Protein AF-A0A818BFN4-F1 (afdb_monomer_lite)

Sequence (167 aa):
MPVESKMLFNDLSTEIIFHIFDYFSNNDIIYTFFYLNQRLHNLLLNNKRYLNYFKLPTRNLSIWKNILPNISSQIEILNISTIDITFQFSLFPNLKSIIISSSHGFPDEEVISIIECDIFKYLHCLIIKENKIFSDTRSNDSIIKENNIFKKFFILKIPYKLFNIYH

Radius of gyration: 20.78 Å; chains: 1; bounding box: 44×34×70 Å

Foldseek 3Di:
DPPPPPDDPPPDDPVVVVVVCVVDALACLCLPQCPVDPVSVVVNQVDLVSLQEEEDDPDPVVSCVVRLQVRLQSHQEYEYADLPPVPDCVSRPNHAEYEYEYAADDDPVSVVVVVPDPVCLRHQWYWYFYPDDDDPPPDDDDDPPPPDPDRPTDTPRDDPDDDDDDD

Secondary structure (DSSP, 8-state):
-------SSSSS-HHHHHHHHTTS-HHHHHHHHTTT-HHHHHHHHH-HHHHSEEEPPSS-HHHHHHHHHHHGGG--EEEE-SS-TTS-GGG-TT--EEEEEESS---HHHHHHHHH-GGGGG-SEEEEEESS----TT--SS-----------EEEE-SS-------

Structure (mmCIF, N/CA/C/O backbone):
data_AF-A0A818BFN4-F1
#
_entry.id   AF-A0A818BFN4-F1
#
loop_
_atom_site.group_PDB
_atom_site.id
_atom_site.type_symbol
_atom_site.label_atom_id
_atom_site.label_alt_id
_atom_site.label_comp_id
_atom_site.label_asym_id
_atom_site.label_entity_id
_atom_site.label_seq_id
_atom_site.pdbx_PDB_ins_code
_atom_site.Cartn_x
_atom_site.Cartn_y
_atom_site.Cartn_z
_atom_site.occupancy
_atom_site.B_iso_or_equiv
_atom_site.auth_seq_id
_atom_site.auth_comp_id
_atom_site.auth_asym_id
_atom_site.auth_atom_id
_atom_site.pdbx_PDB_model_num
ATOM 1 N N . MET A 1 1 ? 26.304 19.382 -29.449 1.00 42.56 1 MET A N 1
ATOM 2 C CA . MET A 1 1 ? 25.758 18.009 -29.486 1.00 42.56 1 MET A CA 1
ATOM 3 C C . MET A 1 1 ? 24.999 17.785 -28.194 1.00 42.56 1 MET A C 1
ATOM 5 O O . MET A 1 1 ? 25.603 18.012 -27.151 1.00 42.56 1 MET A O 1
ATOM 9 N N . PRO A 1 2 ? 23.704 17.437 -28.216 1.00 39.62 2 PRO A N 1
ATOM 10 C CA . PRO A 1 2 ? 23.041 17.032 -26.990 1.00 39.62 2 PRO A CA 1
ATOM 11 C C . PRO A 1 2 ? 23.624 15.673 -26.599 1.00 39.62 2 PRO A C 1
ATOM 13 O O . PRO A 1 2 ? 23.620 14.740 -27.399 1.00 39.62 2 PRO A O 1
ATOM 16 N N . VAL A 1 3 ? 24.189 15.582 -25.398 1.00 45.25 3 VAL A N 1
ATOM 17 C CA . VAL A 1 3 ? 24.505 14.291 -24.789 1.00 45.25 3 VAL A CA 1
ATOM 18 C C . VAL A 1 3 ? 23.153 13.647 -24.518 1.00 45.25 3 VAL A C 1
ATOM 20 O O . VAL A 1 3 ? 22.455 14.041 -23.587 1.00 45.25 3 VAL A O 1
ATOM 23 N N . GLU A 1 4 ? 22.725 12.733 -25.387 1.00 45.31 4 GLU A N 1
ATOM 24 C CA . GLU A 1 4 ? 21.593 11.869 -25.084 1.00 45.31 4 GLU A CA 1
ATOM 25 C C . GLU A 1 4 ? 21.982 11.041 -23.855 1.00 45.31 4 GLU A C 1
ATOM 27 O O . GLU A 1 4 ? 22.660 10.026 -23.968 1.00 45.31 4 GLU A O 1
ATOM 32 N N . SER A 1 5 ? 21.555 11.461 -22.661 1.00 46.88 5 SER A N 1
ATOM 33 C CA . SER A 1 5 ? 21.598 10.637 -21.449 1.00 46.88 5 SER A CA 1
ATOM 34 C C . SER A 1 5 ? 20.513 9.555 -21.511 1.00 46.88 5 SER A C 1
ATOM 36 O O . SER A 1 5 ? 19.681 9.400 -20.616 1.00 46.88 5 SER A O 1
ATOM 38 N N . LYS A 1 6 ? 20.465 8.818 -22.622 1.00 55.78 6 LYS A N 1
ATOM 39 C CA . LYS A 1 6 ? 19.597 7.660 -22.779 1.00 55.78 6 LYS A CA 1
ATOM 40 C C . LYS A 1 6 ? 20.335 6.450 -22.224 1.00 55.78 6 LYS A C 1
ATOM 42 O O . LYS A 1 6 ? 21.421 6.134 -22.679 1.00 55.78 6 LYS A O 1
ATOM 47 N N . MET A 1 7 ? 19.658 5.779 -21.294 1.00 61.16 7 MET A N 1
ATOM 48 C CA . MET A 1 7 ? 20.028 4.539 -20.601 1.00 61.16 7 MET A CA 1
ATOM 49 C C . MET A 1 7 ? 20.825 4.732 -19.310 1.00 61.16 7 MET A C 1
ATOM 51 O O . MET A 1 7 ? 22.045 4.782 -19.287 1.00 61.16 7 MET A O 1
ATOM 55 N N . LEU A 1 8 ? 20.089 4.780 -18.196 1.00 70.81 8 LEU A N 1
ATOM 56 C CA . LEU A 1 8 ? 20.663 4.576 -16.862 1.00 70.81 8 LEU A CA 1
ATOM 57 C C . LEU A 1 8 ? 20.063 3.355 -16.154 1.00 70.81 8 LEU A C 1
ATOM 59 O O . LEU A 1 8 ? 20.754 2.719 -15.377 1.00 70.81 8 LEU A O 1
ATOM 63 N N . PHE A 1 9 ? 18.813 2.976 -16.460 1.00 78.38 9 PHE A N 1
ATOM 64 C CA . PHE A 1 9 ? 18.146 1.819 -15.837 1.00 78.38 9 PHE A CA 1
ATOM 65 C C . PHE A 1 9 ? 17.963 0.607 -16.755 1.00 78.38 9 PHE A C 1
ATOM 67 O O . PHE A 1 9 ? 17.800 -0.505 -16.259 1.00 78.38 9 PHE A O 1
ATOM 74 N N . ASN A 1 10 ? 17.977 0.791 -18.079 1.00 80.75 10 ASN A N 1
ATOM 75 C CA . ASN A 1 10 ? 17.743 -0.316 -19.014 1.00 80.75 10 ASN A CA 1
ATOM 76 C C . ASN A 1 10 ? 18.907 -1.308 -19.060 1.00 80.75 10 ASN A C 1
ATOM 78 O O . ASN A 1 10 ? 18.662 -2.483 -19.323 1.00 80.75 10 ASN A O 1
ATOM 82 N N . ASP A 1 11 ? 20.115 -0.850 -18.739 1.00 87.06 11 ASP A N 1
ATOM 83 C CA . ASP A 1 11 ? 21.337 -1.655 -18.821 1.00 87.06 11 ASP A CA 1
ATOM 84 C C . ASP A 1 11 ? 21.731 -2.261 -17.467 1.00 87.06 11 ASP A C 1
ATOM 86 O O . ASP A 1 11 ? 22.562 -3.163 -17.399 1.00 87.06 11 ASP A O 1
ATOM 90 N N . LEU A 1 12 ? 21.112 -1.803 -16.372 1.00 89.31 12 LEU A N 1
ATOM 91 C CA . LEU A 1 12 ? 21.343 -2.369 -15.045 1.00 89.31 12 LEU A CA 1
ATOM 92 C C . LEU A 1 12 ? 20.742 -3.770 -14.954 1.00 89.31 12 LEU A C 1
ATOM 94 O O . LEU A 1 12 ? 19.674 -4.037 -15.512 1.00 89.31 12 LEU A 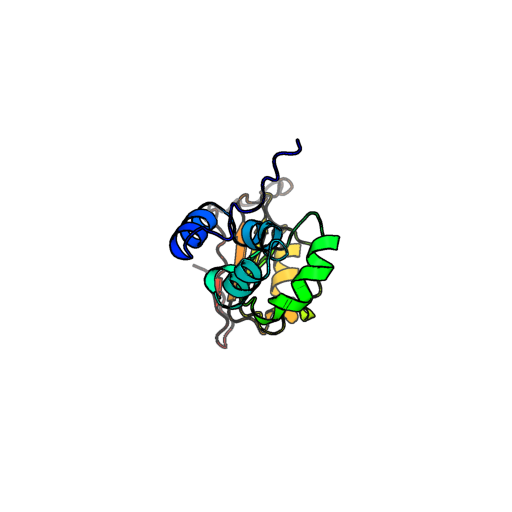O 1
ATOM 98 N N . SER A 1 13 ? 21.382 -4.667 -14.206 1.00 92.88 13 SER A N 1
ATOM 99 C CA . SER A 1 13 ? 20.776 -5.959 -13.884 1.00 92.88 13 SER A CA 1
ATOM 100 C C . SER A 1 13 ? 19.562 -5.773 -12.966 1.00 92.88 13 SER A C 1
ATOM 102 O O . SER A 1 13 ? 19.400 -4.744 -12.304 1.00 92.88 13 SER A O 1
ATOM 104 N N . THR A 1 14 ? 18.672 -6.764 -12.934 1.00 92.19 14 THR A N 1
ATOM 105 C CA . THR A 1 14 ? 17.482 -6.710 -12.073 1.00 92.19 14 THR A CA 1
ATOM 106 C C . THR A 1 14 ? 17.864 -6.684 -10.590 1.00 92.19 14 THR A C 1
ATOM 108 O O . THR A 1 14 ? 17.210 -5.992 -9.814 1.00 92.19 14 THR A O 1
ATOM 111 N N . GLU A 1 15 ? 18.954 -7.352 -10.199 1.00 93.25 15 GLU A N 1
ATOM 112 C CA . GLU A 1 15 ? 19.467 -7.318 -8.825 1.00 93.25 15 GLU A CA 1
ATOM 113 C C . GLU A 1 15 ? 19.891 -5.905 -8.420 1.00 93.25 15 GLU A C 1
ATOM 115 O O . GLU A 1 15 ? 19.514 -5.435 -7.350 1.00 93.25 15 GLU A O 1
ATOM 120 N N . ILE A 1 16 ? 20.617 -5.191 -9.290 1.00 93.19 16 ILE A N 1
ATOM 121 C CA . ILE A 1 16 ? 21.039 -3.812 -9.010 1.00 93.19 16 ILE A CA 1
ATOM 122 C C . ILE A 1 16 ? 19.817 -2.897 -8.876 1.00 93.19 16 ILE A C 1
ATOM 124 O O . ILE A 1 16 ? 19.771 -2.065 -7.974 1.00 93.19 16 ILE A O 1
ATOM 128 N N . ILE A 1 17 ? 18.799 -3.070 -9.724 1.00 92.56 17 ILE A N 1
ATOM 129 C CA . ILE A 1 17 ? 17.546 -2.305 -9.627 1.00 92.56 17 ILE A CA 1
ATOM 130 C C . ILE A 1 17 ? 16.860 -2.549 -8.277 1.00 92.56 17 ILE A C 1
ATOM 132 O O . ILE A 1 17 ? 16.434 -1.592 -7.632 1.00 92.56 17 ILE A O 1
ATOM 136 N N . PHE A 1 18 ? 16.777 -3.799 -7.818 1.00 92.94 18 PHE A N 1
ATOM 137 C CA . PHE A 1 18 ? 16.187 -4.101 -6.512 1.00 92.94 18 PHE A CA 1
ATOM 138 C C . PHE A 1 18 ? 17.017 -3.556 -5.348 1.00 92.94 18 PHE A C 1
ATOM 140 O O . PHE A 1 18 ? 16.434 -3.033 -4.401 1.00 92.94 18 PHE A O 1
ATOM 147 N N . HIS A 1 19 ? 18.347 -3.575 -5.449 1.00 92.94 19 HIS A N 1
ATOM 148 C CA . HIS A 1 19 ? 19.204 -2.899 -4.477 1.00 92.94 19 HIS A CA 1
ATOM 149 C C . HIS A 1 19 ? 18.955 -1.392 -4.437 1.00 92.94 19 HIS A C 1
ATOM 151 O O . HIS A 1 19 ? 18.896 -0.822 -3.355 1.00 92.94 19 HIS A O 1
ATOM 157 N N . ILE A 1 20 ? 18.757 -0.743 -5.588 1.00 91.25 20 ILE A N 1
ATOM 158 C CA . ILE A 1 20 ? 18.372 0.673 -5.639 1.00 91.25 20 ILE A CA 1
ATOM 159 C C . ILE A 1 20 ? 17.018 0.870 -4.951 1.00 91.25 20 ILE A C 1
ATOM 161 O O . ILE A 1 20 ? 16.880 1.770 -4.129 1.00 91.25 20 ILE A O 1
ATOM 165 N N . PHE A 1 21 ? 16.032 0.019 -5.245 1.00 92.81 21 PHE A N 1
ATOM 166 C CA . PHE A 1 21 ? 14.702 0.090 -4.638 1.00 92.81 21 PHE A CA 1
ATOM 167 C C . PHE A 1 21 ? 14.734 -0.042 -3.115 1.00 92.81 21 PHE A C 1
ATOM 169 O O . PHE A 1 21 ? 13.957 0.632 -2.450 1.00 92.81 21 PHE A O 1
ATOM 176 N N . ASP A 1 22 ? 15.648 -0.829 -2.548 1.00 90.12 22 ASP A N 1
ATOM 177 C CA . ASP A 1 22 ? 15.770 -0.980 -1.094 1.00 90.12 22 ASP A CA 1
ATOM 178 C C . ASP A 1 22 ? 16.099 0.342 -0.359 1.00 90.12 22 ASP A C 1
ATOM 180 O O . ASP A 1 22 ? 15.864 0.440 0.846 1.00 90.12 22 ASP A O 1
ATOM 184 N N . TYR A 1 23 ? 16.576 1.380 -1.062 1.00 93.25 23 TYR A N 1
ATOM 185 C CA . TYR A 1 23 ? 16.801 2.722 -0.500 1.00 93.25 23 TYR A CA 1
ATOM 186 C C . TYR A 1 23 ? 15.559 3.628 -0.504 1.00 93.25 23 TYR A C 1
ATOM 188 O O . TYR A 1 23 ? 15.594 4.715 0.074 1.00 93.25 23 TYR A O 1
ATOM 196 N N . PHE A 1 24 ? 14.467 3.214 -1.149 1.00 90.88 24 PHE A N 1
ATOM 197 C CA . PHE A 1 24 ? 13.257 4.016 -1.322 1.00 90.88 24 PHE A CA 1
ATOM 198 C C . PHE A 1 24 ? 12.065 3.405 -0.584 1.00 90.88 24 PHE A C 1
ATOM 200 O O . PHE A 1 24 ? 11.985 2.197 -0.360 1.00 90.88 24 PHE A O 1
ATOM 207 N N . SER A 1 25 ? 11.083 4.239 -0.229 1.00 88.88 25 SER A N 1
ATOM 208 C CA . SER A 1 25 ? 9.798 3.711 0.228 1.00 88.88 25 SER A CA 1
ATOM 209 C C . SER A 1 25 ? 9.022 3.104 -0.947 1.00 88.88 25 SER A C 1
ATOM 211 O O . SER A 1 25 ? 9.165 3.552 -2.084 1.00 88.88 25 SER A O 1
ATOM 213 N N . ASN A 1 26 ? 8.141 2.131 -0.686 1.00 89.31 26 ASN A N 1
ATOM 214 C CA . ASN A 1 26 ? 7.284 1.528 -1.721 1.00 89.31 26 ASN A CA 1
ATOM 215 C C . ASN A 1 26 ? 6.561 2.575 -2.578 1.00 89.31 26 ASN A C 1
ATOM 217 O O . ASN A 1 26 ? 6.503 2.462 -3.799 1.00 89.31 26 ASN A O 1
ATOM 221 N N . ASN A 1 27 ? 6.055 3.630 -1.946 1.00 89.00 27 ASN A N 1
ATOM 222 C CA . ASN A 1 27 ? 5.387 4.717 -2.642 1.00 89.00 27 ASN A CA 1
ATOM 223 C C . ASN A 1 27 ? 6.315 5.494 -3.570 1.00 89.00 27 ASN A C 1
ATOM 225 O O . ASN A 1 27 ? 5.898 5.814 -4.678 1.00 89.00 27 ASN A O 1
ATOM 229 N N . ASP A 1 28 ? 7.541 5.787 -3.136 1.00 89.75 28 ASP A N 1
ATOM 230 C CA . ASP A 1 28 ? 8.522 6.493 -3.965 1.00 89.75 28 ASP A CA 1
ATOM 231 C C . ASP A 1 28 ? 8.941 5.630 -5.151 1.00 89.75 28 ASP A C 1
ATOM 233 O O . ASP A 1 28 ? 9.069 6.137 -6.266 1.00 89.75 28 ASP A O 1
ATOM 237 N N . ILE A 1 29 ? 9.082 4.319 -4.931 1.00 91.69 29 ILE A N 1
ATOM 238 C CA . ILE A 1 29 ? 9.378 3.355 -5.989 1.00 91.69 29 ILE A CA 1
ATOM 239 C C . ILE A 1 29 ? 8.264 3.381 -7.041 1.00 91.69 29 ILE A C 1
ATOM 241 O O . ILE A 1 29 ? 8.525 3.586 -8.226 1.00 91.69 29 ILE A O 1
ATOM 245 N N . ILE A 1 30 ? 7.010 3.209 -6.615 1.00 90.62 30 ILE A N 1
ATOM 246 C CA . ILE A 1 30 ? 5.856 3.218 -7.518 1.00 90.62 30 ILE A CA 1
ATOM 247 C C . ILE A 1 30 ? 5.775 4.566 -8.241 1.00 90.62 30 ILE A C 1
ATOM 249 O O . ILE A 1 30 ? 5.734 4.618 -9.464 1.00 90.62 30 ILE A O 1
ATOM 253 N N . TYR A 1 31 ? 5.800 5.668 -7.499 1.00 89.44 31 TYR A N 1
ATOM 254 C CA . TYR A 1 31 ? 5.665 7.006 -8.062 1.00 89.44 31 TYR A CA 1
ATOM 255 C C . TYR A 1 31 ? 6.740 7.315 -9.114 1.00 89.44 31 TYR A C 1
ATOM 257 O O . TYR A 1 31 ? 6.431 7.872 -10.165 1.00 89.44 31 TYR A O 1
ATOM 265 N N . THR A 1 32 ? 7.990 6.933 -8.845 1.00 89.50 32 THR A N 1
ATOM 266 C CA . THR A 1 32 ? 9.138 7.280 -9.692 1.00 89.50 32 THR A CA 1
ATOM 267 C C . THR A 1 32 ? 9.274 6.350 -10.894 1.00 89.50 32 THR A C 1
ATOM 269 O O . THR A 1 32 ? 9.574 6.804 -11.997 1.00 89.50 32 THR A O 1
ATOM 272 N N . PHE A 1 33 ? 9.065 5.045 -10.705 1.00 90.44 33 PHE A N 1
ATOM 273 C CA . PHE A 1 33 ? 9.471 4.042 -11.691 1.00 90.44 33 PHE A CA 1
ATOM 274 C C . PHE A 1 33 ? 8.311 3.429 -12.485 1.00 90.44 33 PHE A C 1
ATOM 276 O O . PHE A 1 33 ? 8.561 2.836 -13.534 1.00 90.44 33 PHE A O 1
ATOM 283 N N . PHE A 1 34 ? 7.053 3.600 -12.056 1.00 90.25 34 PHE A N 1
ATOM 284 C CA . PHE A 1 34 ? 5.901 2.923 -12.673 1.00 90.25 34 PHE A CA 1
ATOM 285 C C . PHE A 1 34 ? 5.672 3.277 -14.148 1.00 90.25 34 PHE A C 1
ATOM 287 O O . PHE A 1 34 ? 5.266 2.417 -14.929 1.00 90.25 34 PHE A O 1
ATOM 294 N N . TYR A 1 35 ? 5.970 4.518 -14.542 1.00 88.94 35 TYR A N 1
ATOM 295 C CA . TYR A 1 35 ? 5.866 4.988 -15.929 1.00 88.94 35 TYR A CA 1
ATOM 296 C C . TYR A 1 35 ? 7.224 5.284 -16.579 1.00 88.94 35 TYR A C 1
ATOM 298 O O . TYR A 1 35 ? 7.262 5.825 -17.681 1.00 88.94 35 TYR A O 1
ATOM 306 N N . LEU A 1 36 ? 8.342 4.938 -15.928 1.00 89.25 36 LEU A N 1
ATOM 307 C CA . LEU A 1 36 ? 9.668 5.301 -16.435 1.00 89.25 36 LEU A CA 1
ATOM 308 C C . LEU A 1 36 ? 10.044 4.503 -17.691 1.00 89.25 36 LEU A C 1
ATOM 310 O O . LEU A 1 36 ? 10.538 5.069 -18.662 1.00 89.25 36 LEU A O 1
ATOM 314 N N . ASN A 1 37 ? 9.820 3.187 -17.677 1.00 88.88 37 ASN A N 1
ATOM 315 C CA . ASN A 1 37 ? 9.911 2.327 -18.855 1.00 88.88 37 ASN A CA 1
ATOM 316 C C . ASN A 1 37 ? 9.163 1.003 -18.624 1.00 88.88 37 ASN A C 1
ATOM 318 O O . ASN A 1 37 ? 8.851 0.633 -17.490 1.00 88.88 37 ASN A O 1
ATOM 322 N N . GLN A 1 38 ? 8.919 0.264 -19.708 1.00 89.75 38 GLN A N 1
ATOM 323 C CA . GLN A 1 38 ? 8.172 -0.995 -19.672 1.00 89.75 38 GLN A CA 1
ATOM 324 C C . GLN A 1 38 ? 8.847 -2.076 -18.812 1.00 89.75 38 GLN A C 1
ATOM 326 O O . GLN A 1 38 ? 8.162 -2.843 -18.139 1.00 89.75 38 GLN A O 1
ATOM 331 N N . ARG A 1 39 ? 10.186 -2.141 -18.798 1.00 92.88 39 ARG A N 1
ATOM 332 C CA . ARG A 1 39 ? 10.922 -3.132 -17.999 1.00 92.88 39 ARG A CA 1
ATOM 333 C C . ARG A 1 39 ? 10.673 -2.921 -16.505 1.00 92.88 39 ARG A C 1
ATOM 335 O O . ARG A 1 39 ? 10.330 -3.873 -15.812 1.00 92.88 39 ARG A O 1
ATOM 342 N N . LEU A 1 40 ? 10.813 -1.691 -16.018 1.00 92.19 40 LEU A N 1
ATOM 343 C CA . LEU A 1 40 ? 10.578 -1.344 -14.616 1.00 92.19 40 LEU A CA 1
ATOM 344 C C . LEU A 1 40 ? 9.109 -1.511 -14.235 1.00 92.19 40 LEU A C 1
ATOM 346 O O . LEU A 1 40 ? 8.822 -2.081 -13.187 1.00 92.19 40 LEU A O 1
ATOM 350 N N . HIS A 1 41 ? 8.192 -1.102 -15.111 1.00 90.75 41 HIS A N 1
ATOM 351 C CA . HIS A 1 41 ? 6.761 -1.336 -14.933 1.00 90.75 41 HIS A CA 1
ATOM 352 C C . HIS A 1 41 ? 6.462 -2.824 -14.686 1.00 90.75 41 HIS A C 1
ATOM 354 O O . HIS A 1 41 ? 5.837 -3.183 -13.689 1.00 90.75 41 HIS A O 1
ATOM 360 N N . ASN A 1 42 ? 6.988 -3.702 -15.545 1.00 92.00 42 ASN A N 1
ATOM 361 C CA . ASN A 1 42 ? 6.805 -5.146 -15.416 1.00 92.00 42 ASN A CA 1
ATOM 362 C C . ASN A 1 42 ? 7.458 -5.703 -14.142 1.00 92.00 42 ASN A C 1
ATOM 364 O O . ASN A 1 42 ? 6.875 -6.560 -13.480 1.00 92.00 42 ASN A O 1
ATOM 368 N N . LEU A 1 43 ? 8.649 -5.218 -13.773 1.00 93.00 43 LEU A N 1
ATOM 369 C CA . LEU A 1 43 ? 9.315 -5.626 -12.532 1.00 93.00 43 LEU A CA 1
ATOM 370 C C . LEU A 1 43 ? 8.484 -5.272 -11.293 1.00 93.00 43 LEU A C 1
ATOM 372 O O . LEU A 1 43 ? 8.404 -6.083 -10.372 1.00 93.00 43 LEU A O 1
ATOM 376 N N . LEU A 1 44 ? 7.848 -4.098 -11.280 1.00 92.12 44 LEU A N 1
ATOM 377 C CA . LEU A 1 44 ? 6.985 -3.672 -10.179 1.00 92.12 44 LEU A CA 1
ATOM 378 C C . LEU A 1 44 ? 5.714 -4.513 -10.094 1.00 92.12 44 LEU A C 1
ATOM 380 O O . LEU A 1 44 ? 5.408 -5.026 -9.021 1.00 92.12 44 LEU A O 1
ATOM 384 N N . LEU A 1 45 ? 5.005 -4.698 -11.213 1.00 90.81 45 LEU A N 1
ATOM 385 C CA . LEU A 1 45 ? 3.761 -5.476 -11.236 1.00 90.81 45 LEU A CA 1
ATOM 386 C C . LEU A 1 45 ? 3.966 -6.949 -10.862 1.00 90.81 45 LEU A C 1
ATOM 388 O O . LEU A 1 45 ? 3.077 -7.557 -10.275 1.00 90.81 45 LEU A O 1
ATOM 392 N N . ASN A 1 46 ? 5.130 -7.521 -11.170 1.00 90.31 46 ASN A N 1
ATOM 393 C CA . ASN A 1 46 ? 5.425 -8.918 -10.857 1.00 90.31 46 ASN A CA 1
ATOM 394 C C . ASN A 1 46 ? 5.947 -9.128 -9.429 1.00 90.31 46 ASN A C 1
ATOM 396 O O . ASN A 1 46 ? 6.044 -10.270 -8.976 1.00 90.31 46 ASN A O 1
ATOM 400 N N . ASN A 1 47 ? 6.294 -8.060 -8.705 1.00 88.62 47 ASN A N 1
ATOM 401 C CA . ASN A 1 47 ? 6.915 -8.169 -7.393 1.00 88.62 47 ASN A CA 1
ATOM 402 C C . ASN A 1 47 ? 6.022 -7.580 -6.296 1.00 88.62 47 ASN A C 1
ATOM 404 O O . ASN A 1 47 ? 6.069 -6.391 -5.966 1.00 88.62 47 ASN A O 1
ATOM 408 N N . LYS A 1 48 ? 5.249 -8.471 -5.662 1.00 85.75 48 LYS A N 1
ATOM 409 C CA . LYS A 1 48 ? 4.321 -8.134 -4.573 1.00 85.75 48 LYS A CA 1
ATOM 410 C C . LYS A 1 48 ? 4.974 -7.368 -3.423 1.00 85.75 48 LYS A C 1
ATOM 412 O O . LYS A 1 48 ? 4.274 -6.631 -2.737 1.00 85.75 48 LYS A O 1
ATOM 417 N N . ARG A 1 49 ? 6.289 -7.502 -3.2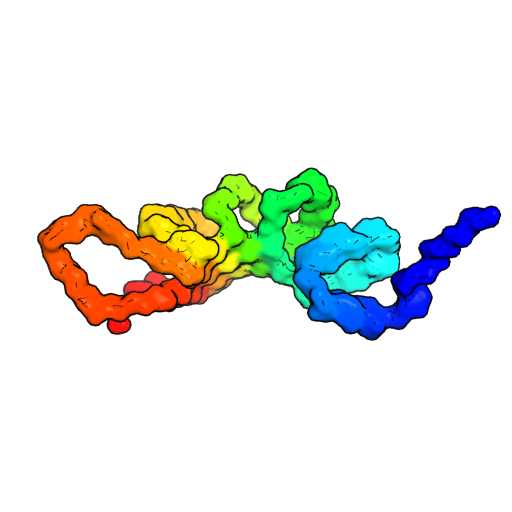04 1.00 85.62 49 ARG A N 1
ATOM 418 C CA . ARG A 1 49 ? 7.008 -6.798 -2.129 1.00 85.62 49 ARG A CA 1
ATOM 419 C C . ARG A 1 49 ? 6.766 -5.285 -2.166 1.00 85.62 49 ARG A C 1
ATOM 421 O O . ARG A 1 49 ? 6.619 -4.672 -1.110 1.00 85.62 49 ARG A O 1
ATOM 428 N N . TYR A 1 50 ? 6.687 -4.705 -3.363 1.00 87.56 50 TYR A N 1
ATOM 429 C CA . TYR A 1 50 ? 6.560 -3.258 -3.542 1.00 87.56 50 TYR A CA 1
ATOM 430 C C . TYR A 1 50 ? 5.108 -2.776 -3.589 1.00 87.56 50 TYR A C 1
ATOM 432 O O . TYR A 1 50 ? 4.837 -1.644 -3.205 1.00 87.56 50 TYR A O 1
ATOM 440 N N . LEU A 1 51 ? 4.174 -3.629 -4.024 1.00 89.31 51 LEU A N 1
ATOM 441 C CA . LEU A 1 51 ? 2.770 -3.252 -4.225 1.00 89.31 51 LEU A CA 1
ATOM 442 C C . LEU A 1 51 ? 1.841 -3.679 -3.083 1.00 89.31 51 LEU A C 1
ATOM 444 O O . LEU A 1 51 ? 0.770 -3.105 -2.937 1.00 89.31 51 LEU A O 1
ATOM 448 N N . ASN A 1 52 ? 2.243 -4.639 -2.245 1.00 89.75 52 ASN A N 1
ATOM 449 C CA . ASN A 1 52 ? 1.398 -5.140 -1.158 1.00 89.75 52 ASN A CA 1
ATOM 450 C C . ASN A 1 52 ? 1.110 -4.074 -0.087 1.00 89.75 52 ASN A C 1
ATOM 452 O O . ASN A 1 52 ? 0.001 -3.985 0.438 1.00 89.75 52 ASN A O 1
ATOM 456 N N . TYR A 1 53 ? 2.123 -3.269 0.240 1.00 90.62 53 TYR A N 1
ATOM 457 C CA . TYR A 1 53 ? 2.025 -2.196 1.221 1.00 90.62 53 TYR A CA 1
ATOM 458 C C . TYR A 1 53 ? 1.995 -0.845 0.519 1.00 90.62 53 TYR A C 1
ATOM 460 O O . TYR A 1 53 ? 2.955 -0.481 -0.166 1.00 90.62 53 TYR A O 1
ATOM 468 N N . PHE A 1 54 ? 0.923 -0.093 0.755 1.00 90.56 54 PHE A N 1
ATOM 469 C CA . PHE A 1 54 ? 0.698 1.215 0.164 1.00 90.56 54 PHE A CA 1
ATOM 470 C C . PHE A 1 54 ? 0.424 2.261 1.236 1.00 90.56 54 PHE A C 1
ATOM 472 O O . PHE A 1 54 ? -0.463 2.092 2.069 1.00 90.56 54 PHE A O 1
ATOM 479 N N . LYS A 1 55 ? 1.159 3.372 1.214 1.00 89.62 55 LYS A N 1
ATOM 480 C CA . LYS A 1 55 ? 0.850 4.537 2.045 1.00 89.62 55 LYS A CA 1
ATOM 481 C C . LYS A 1 55 ? -0.063 5.478 1.269 1.00 89.62 55 LYS A C 1
ATOM 483 O O . LYS A 1 55 ? 0.247 5.825 0.136 1.00 89.62 55 LYS A O 1
ATOM 488 N N . LEU A 1 56 ? -1.163 5.932 1.856 1.00 85.44 56 LEU A N 1
ATOM 489 C CA . LEU A 1 56 ? -2.021 6.900 1.193 1.00 85.44 56 LEU A CA 1
ATOM 490 C C . LEU A 1 56 ? -1.230 8.207 0.979 1.00 85.44 56 LEU A C 1
ATOM 492 O O . LEU A 1 56 ? -0.697 8.774 1.939 1.00 85.44 56 LEU A O 1
ATOM 496 N N . PRO A 1 57 ? -1.085 8.672 -0.269 1.00 80.44 57 PRO A N 1
ATOM 497 C CA . PRO A 1 57 ? -0.313 9.863 -0.567 1.00 80.44 57 PRO A CA 1
ATOM 498 C C . PRO A 1 57 ? -1.094 11.106 -0.142 1.00 80.44 57 PRO A C 1
ATOM 500 O O . PRO A 1 57 ? -2.256 11.273 -0.489 1.00 80.44 57 PRO A O 1
ATOM 503 N N . THR A 1 58 ? -0.436 12.020 0.568 1.00 75.31 58 THR A N 1
ATOM 504 C CA . THR A 1 58 ? -1.031 13.303 0.988 1.00 75.31 58 THR A CA 1
ATOM 505 C C . THR A 1 58 ? -0.837 14.419 -0.042 1.00 75.31 58 THR A C 1
ATOM 507 O O . THR A 1 58 ? -1.336 15.528 0.125 1.00 75.31 58 THR A O 1
ATOM 510 N N . ARG A 1 59 ? -0.077 14.148 -1.110 1.00 76.25 59 ARG A N 1
ATOM 511 C CA . ARG A 1 59 ? 0.265 15.083 -2.192 1.00 76.25 59 ARG A CA 1
ATOM 512 C C . ARG A 1 59 ? 0.195 14.370 -3.541 1.00 76.25 59 ARG A C 1
ATOM 514 O O . ARG A 1 59 ? 0.217 13.144 -3.601 1.00 76.25 59 ARG A O 1
ATOM 521 N N . ASN A 1 60 ? 0.147 15.144 -4.626 1.00 74.44 60 ASN A N 1
ATOM 522 C CA . ASN A 1 60 ? 0.181 14.640 -6.006 1.00 74.44 60 ASN A CA 1
ATOM 523 C C . ASN A 1 60 ? -0.935 13.629 -6.334 1.00 74.44 60 ASN A C 1
ATOM 525 O O . ASN A 1 60 ? -0.730 12.691 -7.103 1.00 74.44 60 ASN A O 1
ATOM 529 N N . LEU A 1 61 ? -2.133 13.823 -5.767 1.00 77.75 61 LEU A N 1
ATOM 530 C CA . LEU A 1 61 ? -3.283 12.921 -5.931 1.00 77.75 61 LEU A CA 1
ATOM 531 C C . LEU A 1 61 ? -3.653 12.664 -7.402 1.00 77.75 61 LEU A C 1
ATOM 533 O O . LEU A 1 61 ? -4.127 11.583 -7.734 1.00 77.75 61 LEU A O 1
ATOM 537 N N . SER A 1 62 ? -3.411 13.628 -8.296 1.00 79.94 62 SER A N 1
ATOM 538 C CA . SER A 1 62 ? -3.653 13.485 -9.738 1.00 79.94 62 SER A CA 1
ATOM 539 C C . SER A 1 62 ? -2.838 12.359 -10.376 1.00 79.94 62 SER A C 1
ATOM 541 O O . SER A 1 62 ? -3.365 11.633 -11.211 1.00 79.94 62 SER A O 1
ATOM 543 N N . ILE A 1 63 ? -1.585 12.168 -9.960 1.00 81.25 63 ILE A N 1
ATOM 544 C CA . ILE A 1 63 ? -0.728 11.092 -10.477 1.00 81.25 63 ILE A CA 1
ATOM 545 C C . ILE A 1 63 ? -1.254 9.739 -9.999 1.00 81.25 63 ILE A C 1
ATOM 547 O O . ILE A 1 63 ? -1.357 8.786 -10.772 1.00 81.25 63 ILE A O 1
ATOM 551 N N . TRP A 1 64 ? -1.684 9.675 -8.741 1.00 85.69 64 TRP A N 1
ATOM 552 C CA . TRP A 1 64 ? -2.244 8.463 -8.157 1.00 85.69 64 TRP A CA 1
ATOM 553 C C . TRP A 1 64 ? -3.574 8.049 -8.782 1.00 85.69 64 TRP A C 1
ATOM 555 O O . TRP A 1 64 ? -3.809 6.852 -8.904 1.00 85.69 64 TRP A O 1
ATOM 565 N N . LYS A 1 65 ? -4.385 8.989 -9.288 1.00 83.31 65 LYS A N 1
ATOM 566 C CA . LYS A 1 65 ? -5.580 8.657 -10.089 1.00 83.31 65 LYS A CA 1
ATOM 567 C C . LYS A 1 65 ? -5.253 7.809 -11.322 1.00 83.31 65 LYS A C 1
ATOM 569 O O . LYS A 1 65 ? -6.073 6.988 -11.713 1.00 83.31 65 LYS A O 1
ATOM 574 N N . ASN A 1 66 ? -4.058 7.969 -11.893 1.00 86.12 66 ASN A N 1
ATOM 575 C CA . ASN A 1 66 ? -3.622 7.201 -13.059 1.00 86.12 66 ASN A CA 1
ATOM 576 C C . ASN A 1 66 ? -2.930 5.887 -12.676 1.00 86.12 66 ASN A C 1
ATOM 578 O O . ASN A 1 66 ? -2.966 4.934 -13.443 1.00 86.12 66 ASN A O 1
ATOM 582 N N . ILE A 1 67 ? -2.256 5.826 -11.524 1.00 88.88 67 ILE A N 1
ATOM 583 C CA . ILE A 1 67 ? -1.516 4.627 -11.092 1.00 88.88 67 ILE A CA 1
ATOM 584 C C . ILE A 1 67 ? -2.437 3.624 -10.391 1.00 88.88 67 ILE A C 1
ATOM 586 O O . ILE A 1 67 ? -2.378 2.433 -10.689 1.00 88.88 67 ILE A O 1
ATOM 590 N N . LEU A 1 68 ? -3.293 4.095 -9.477 1.00 88.88 68 LEU A N 1
ATOM 591 C CA . LEU A 1 68 ? -4.108 3.246 -8.606 1.00 88.88 68 LEU A CA 1
ATOM 592 C C . LEU A 1 68 ? -4.946 2.207 -9.362 1.00 88.88 68 LEU A C 1
ATOM 594 O O . LEU A 1 68 ? -4.887 1.052 -8.948 1.00 88.88 68 LEU A O 1
ATOM 598 N N . PRO A 1 69 ? -5.635 2.526 -10.477 1.00 89.88 69 PRO A N 1
ATOM 599 C CA . PRO A 1 69 ? -6.419 1.527 -11.208 1.00 89.88 69 PRO A CA 1
ATOM 600 C C . PRO A 1 69 ? -5.616 0.295 -11.654 1.00 89.88 69 PRO A C 1
ATOM 602 O O . PRO A 1 69 ? -6.185 -0.779 -11.811 1.00 89.88 69 PRO A O 1
ATOM 605 N N . ASN A 1 70 ? -4.297 0.431 -11.828 1.00 89.94 70 ASN A N 1
ATOM 606 C CA . ASN A 1 70 ? -3.426 -0.651 -12.288 1.00 89.94 70 ASN A CA 1
ATOM 607 C C . ASN A 1 70 ? -2.862 -1.513 -11.148 1.00 89.94 70 ASN A C 1
ATOM 609 O O . ASN A 1 70 ? -2.431 -2.640 -11.384 1.00 89.94 70 ASN A O 1
ATOM 613 N N . ILE A 1 71 ? -2.817 -0.983 -9.922 1.00 91.69 71 ILE A N 1
ATOM 614 C CA . ILE A 1 71 ? -2.150 -1.644 -8.787 1.00 91.69 71 ILE A CA 1
ATOM 615 C C . ILE A 1 71 ? -3.080 -1.922 -7.611 1.00 91.69 71 ILE A C 1
ATOM 617 O O . ILE A 1 71 ? -2.690 -2.637 -6.694 1.00 91.69 71 ILE A O 1
ATOM 621 N N . SER A 1 72 ? -4.294 -1.372 -7.598 1.00 90.25 72 SER A N 1
ATOM 622 C CA . SER A 1 72 ? -5.122 -1.360 -6.393 1.00 90.25 72 SER A CA 1
ATOM 623 C C . SER A 1 72 ? -5.581 -2.739 -5.933 1.00 90.25 72 SER A C 1
ATOM 625 O O . SER A 1 72 ? -5.714 -2.971 -4.735 1.00 90.25 72 SER A O 1
ATOM 627 N N . SER A 1 73 ? -5.742 -3.682 -6.860 1.00 91.06 73 SER A N 1
ATOM 628 C CA . SER A 1 73 ? -6.016 -5.087 -6.548 1.00 91.06 73 SER A CA 1
ATOM 629 C C . SER A 1 73 ? -4.820 -5.816 -5.928 1.00 91.06 73 SER A C 1
ATOM 631 O O . SER A 1 73 ? -4.988 -6.884 -5.353 1.00 91.06 73 SER A O 1
ATOM 633 N N . GLN A 1 74 ? -3.609 -5.272 -6.022 1.00 92.19 74 GLN A N 1
ATOM 634 C CA . GLN A 1 74 ? -2.409 -5.880 -5.441 1.00 92.19 74 GLN A CA 1
ATOM 635 C C . GLN A 1 74 ? -2.109 -5.370 -4.030 1.00 92.19 74 GLN A C 1
ATOM 637 O O . GLN A 1 74 ? -1.278 -5.953 -3.334 1.00 92.19 74 GLN A O 1
ATOM 642 N N . ILE A 1 75 ? -2.778 -4.295 -3.614 1.00 91.56 75 ILE A N 1
ATOM 643 C CA . ILE A 1 75 ? -2.606 -3.678 -2.304 1.00 91.56 75 ILE A CA 1
ATOM 644 C C . ILE A 1 75 ? -3.452 -4.451 -1.293 1.00 91.56 75 ILE A C 1
ATOM 646 O O . ILE A 1 75 ? -4.681 -4.418 -1.351 1.00 91.56 75 ILE A O 1
ATOM 650 N N . GLU A 1 76 ? -2.797 -5.119 -0.342 1.00 91.62 76 GLU A N 1
ATOM 651 C CA . GLU A 1 76 ? -3.483 -5.785 0.773 1.00 91.62 76 GLU A CA 1
ATOM 652 C C . GLU A 1 76 ? -3.334 -5.010 2.089 1.00 91.62 76 GLU A C 1
ATOM 654 O O . GLU A 1 76 ? -4.113 -5.231 3.018 1.00 91.62 76 GLU A O 1
ATOM 659 N N . ILE A 1 77 ? -2.351 -4.105 2.184 1.00 90.62 77 ILE A N 1
ATOM 660 C CA . ILE A 1 77 ? -2.078 -3.299 3.376 1.00 90.62 77 ILE A CA 1
ATOM 661 C C . ILE A 1 77 ? -2.073 -1.816 3.012 1.00 90.62 77 ILE A C 1
ATOM 663 O O . ILE A 1 77 ? -1.207 -1.353 2.268 1.00 90.62 77 ILE A O 1
ATOM 667 N N . LEU A 1 78 ? -2.995 -1.057 3.603 1.00 90.00 78 LEU A N 1
ATOM 668 C CA . LEU A 1 78 ? -3.081 0.392 3.438 1.00 90.00 78 LEU A CA 1
ATOM 669 C C . LEU A 1 78 ? -2.601 1.104 4.704 1.00 90.00 78 LEU A C 1
ATOM 671 O O . LEU A 1 78 ? -3.096 0.834 5.793 1.00 90.00 78 LEU A O 1
ATOM 675 N N . ASN A 1 79 ? -1.662 2.037 4.574 1.00 89.00 79 ASN A N 1
ATOM 676 C CA . ASN A 1 79 ? -1.262 2.939 5.650 1.00 89.00 79 ASN A CA 1
ATOM 677 C C . ASN A 1 79 ? -1.830 4.338 5.406 1.00 89.00 79 ASN A C 1
ATOM 679 O O . ASN A 1 79 ? -1.470 4.994 4.432 1.00 89.00 79 ASN A O 1
ATOM 683 N N . ILE A 1 80 ? -2.674 4.807 6.313 1.00 86.38 80 ILE A N 1
ATOM 684 C CA . ILE A 1 80 ? -3.302 6.119 6.279 1.00 86.38 80 ILE A CA 1
ATOM 685 C C . ILE A 1 80 ? -2.670 6.966 7.383 1.00 86.38 80 ILE A C 1
ATOM 687 O O . ILE A 1 80 ? -2.690 6.598 8.556 1.00 86.38 80 ILE A O 1
ATOM 691 N N . SER A 1 81 ? -2.079 8.101 7.013 1.00 78.56 81 SER A N 1
ATOM 692 C CA . SER A 1 81 ? -1.473 9.043 7.968 1.00 78.56 81 SER A CA 1
ATOM 693 C C . SER A 1 81 ? -2.344 10.269 8.260 1.00 78.56 81 SER A C 1
ATOM 695 O O . SER A 1 81 ? -1.884 11.222 8.881 1.00 78.56 81 SER A O 1
ATOM 697 N N . THR A 1 82 ? -3.567 10.286 7.739 1.00 69.44 82 THR A N 1
ATOM 698 C CA . THR A 1 82 ? -4.542 11.369 7.883 1.00 69.44 82 THR A CA 1
ATOM 699 C C . THR A 1 82 ? -5.890 10.765 8.243 1.00 69.44 82 THR A C 1
ATOM 701 O O . THR A 1 82 ? -6.236 9.707 7.731 1.00 69.44 82 THR A O 1
ATOM 704 N N . ILE A 1 83 ? -6.672 11.445 9.077 1.00 60.72 83 ILE A N 1
ATOM 705 C CA . ILE A 1 83 ? -8.011 10.986 9.502 1.00 60.72 83 ILE A CA 1
ATOM 706 C C . ILE A 1 83 ? -9.034 11.095 8.366 1.00 60.72 83 ILE A C 1
ATOM 708 O O . ILE A 1 83 ? -10.190 10.732 8.534 1.00 60.72 83 ILE A O 1
ATOM 712 N N . ASP A 1 84 ? -8.623 11.574 7.190 1.00 62.09 84 ASP A N 1
ATOM 713 C CA . ASP A 1 84 ? -9.497 11.652 6.030 1.00 62.09 84 ASP A CA 1
ATOM 714 C C . ASP A 1 84 ? -9.873 10.251 5.510 1.00 62.09 84 ASP A C 1
ATOM 716 O O . ASP A 1 84 ? -9.279 9.695 4.584 1.00 62.09 84 ASP A O 1
ATOM 720 N N . ILE A 1 85 ? -10.883 9.680 6.161 1.00 58.59 85 ILE A N 1
ATOM 721 C CA . ILE A 1 85 ? -11.568 8.435 5.830 1.00 58.59 85 ILE A CA 1
ATOM 722 C C . ILE A 1 85 ? -12.582 8.629 4.698 1.00 58.59 85 ILE A C 1
ATOM 724 O O . ILE A 1 85 ? -13.253 7.671 4.324 1.00 58.59 85 ILE A O 1
ATOM 728 N N . THR A 1 86 ? -12.687 9.830 4.105 1.00 58.34 86 THR A N 1
ATOM 729 C CA . THR A 1 86 ? -13.496 10.023 2.887 1.00 58.34 86 THR A CA 1
ATOM 730 C C . THR A 1 86 ? -12.898 9.300 1.680 1.00 58.34 86 THR A C 1
ATOM 732 O O . THR A 1 86 ? -13.538 9.190 0.630 1.00 58.34 86 THR A O 1
ATOM 735 N N . PHE A 1 87 ? -11.681 8.760 1.818 1.00 64.88 87 PHE A N 1
ATOM 736 C CA . PHE A 1 87 ? -11.071 7.935 0.796 1.00 64.88 87 PHE A CA 1
ATOM 737 C C . PHE A 1 87 ? -11.901 6.670 0.536 1.00 64.88 87 PHE A C 1
ATOM 739 O O . PHE A 1 87 ? -12.154 5.859 1.426 1.00 64.88 87 PHE A O 1
ATOM 746 N N . GLN A 1 88 ? -12.299 6.476 -0.721 1.00 72.62 88 GLN A N 1
ATOM 747 C CA . GLN A 1 88 ? -13.106 5.334 -1.140 1.00 72.62 88 GLN A CA 1
ATOM 748 C C . GLN A 1 88 ? -12.300 4.030 -1.050 1.00 72.62 88 GLN A C 1
ATOM 750 O O . GLN A 1 88 ? -11.579 3.659 -1.977 1.00 72.62 88 GLN A O 1
ATOM 755 N N . PHE A 1 89 ? -12.455 3.295 0.053 1.00 76.12 89 PHE A N 1
ATOM 756 C CA . PHE A 1 89 ? -11.854 1.967 0.240 1.00 76.12 89 PHE A CA 1
ATOM 757 C C . PHE A 1 89 ? -12.259 0.956 -0.839 1.00 76.12 89 PHE A C 1
ATOM 759 O O . PHE A 1 89 ? -11.514 0.012 -1.089 1.00 76.12 89 PHE A O 1
ATOM 766 N N . SER A 1 90 ? -13.378 1.183 -1.538 1.00 79.69 90 SER A N 1
ATOM 767 C CA . SER A 1 90 ? -13.793 0.399 -2.709 1.00 79.69 90 SER A CA 1
ATOM 768 C C . SER A 1 90 ? -12.747 0.369 -3.827 1.00 79.69 90 SER A C 1
ATOM 770 O O . SER A 1 90 ? -12.803 -0.504 -4.688 1.00 79.69 90 SER A O 1
ATOM 772 N N . LEU A 1 91 ? -11.781 1.294 -3.824 1.00 81.88 91 LEU A N 1
ATOM 773 C CA . LEU A 1 91 ? -10.653 1.269 -4.749 1.00 81.88 91 LEU A CA 1
ATOM 774 C C . LEU A 1 91 ? -9.698 0.096 -4.490 1.00 81.88 91 LEU A C 1
ATOM 776 O O . LEU A 1 91 ? -9.020 -0.307 -5.428 1.00 81.88 91 LEU A O 1
ATOM 780 N N . PHE A 1 92 ? -9.656 -0.470 -3.279 1.00 87.88 92 PHE A N 1
ATOM 781 C CA . PHE A 1 92 ? -8.740 -1.545 -2.880 1.00 87.88 92 PHE A CA 1
ATOM 782 C C . PHE A 1 92 ? -9.506 -2.851 -2.607 1.00 87.88 92 PHE A C 1
ATOM 784 O O . PHE A 1 92 ? -9.762 -3.195 -1.452 1.00 87.88 92 PHE A O 1
ATOM 791 N N . PRO A 1 93 ? -9.881 -3.615 -3.647 1.00 87.62 93 PRO A N 1
ATOM 792 C CA . PRO A 1 93 ? -10.773 -4.768 -3.493 1.00 87.62 93 PRO A CA 1
ATOM 793 C C . PRO A 1 93 ? -10.175 -5.921 -2.672 1.00 87.62 93 PRO A C 1
ATOM 795 O O . PRO A 1 93 ? -10.919 -6.736 -2.140 1.00 87.62 93 PRO A O 1
ATOM 798 N N . ASN A 1 94 ? -8.845 -5.987 -2.552 1.00 90.19 94 ASN A N 1
ATOM 799 C CA . ASN A 1 94 ? -8.130 -7.047 -1.834 1.00 90.19 94 ASN A CA 1
ATOM 800 C C . ASN A 1 94 ? -7.536 -6.568 -0.502 1.00 90.19 94 ASN A C 1
ATOM 802 O O . ASN A 1 94 ? -6.628 -7.202 0.041 1.00 90.19 94 ASN A O 1
ATOM 806 N N . LEU A 1 95 ? -8.030 -5.445 0.022 1.00 89.25 95 LEU A N 1
ATOM 807 C CA . LEU A 1 95 ? -7.545 -4.870 1.265 1.00 89.25 95 LEU A CA 1
ATOM 808 C C . LEU A 1 95 ? -7.818 -5.818 2.439 1.00 89.25 95 LEU A C 1
ATOM 810 O O . LEU A 1 95 ? -8.962 -6.119 2.764 1.00 89.25 95 LEU A O 1
ATOM 814 N N . LYS A 1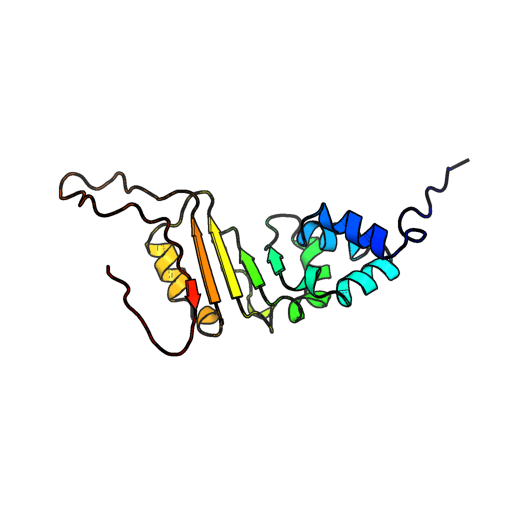 96 ? -6.751 -6.275 3.095 1.00 89.31 96 LYS A N 1
ATOM 815 C CA . LYS A 1 96 ? -6.820 -7.155 4.271 1.00 89.31 96 LYS A CA 1
ATOM 816 C C . LYS A 1 96 ? -6.489 -6.418 5.552 1.00 89.31 96 LYS A C 1
ATOM 818 O O . LYS A 1 96 ? -6.944 -6.823 6.616 1.00 89.31 96 LYS A O 1
ATOM 823 N N . SER A 1 97 ? -5.631 -5.404 5.482 1.00 87.81 97 SER A N 1
ATOM 824 C CA . SER A 1 97 ? -5.154 -4.699 6.666 1.00 87.81 97 SER A CA 1
ATOM 825 C C . SER A 1 97 ? -5.103 -3.198 6.458 1.00 87.81 97 SER A C 1
ATOM 827 O O . SER A 1 97 ? -4.701 -2.722 5.397 1.00 87.81 97 SER A O 1
ATOM 829 N N . ILE A 1 98 ? -5.430 -2.452 7.508 1.00 87.44 98 ILE A N 1
ATOM 830 C CA . ILE A 1 98 ? -5.258 -1.001 7.535 1.00 87.44 98 ILE A CA 1
ATOM 831 C C . ILE A 1 98 ? -4.403 -0.613 8.733 1.00 87.44 98 ILE A C 1
ATOM 833 O O . ILE A 1 98 ? -4.568 -1.127 9.838 1.00 87.44 98 ILE A O 1
ATOM 837 N N . ILE A 1 99 ? -3.478 0.310 8.497 1.00 87.06 99 ILE A N 1
ATOM 838 C CA . ILE A 1 99 ? -2.684 0.977 9.517 1.00 87.06 99 ILE A CA 1
ATOM 839 C C . ILE A 1 99 ? -3.084 2.445 9.499 1.00 87.06 99 ILE A C 1
ATOM 841 O O . ILE A 1 99 ? -2.808 3.142 8.530 1.00 87.06 99 ILE A O 1
ATOM 845 N N . ILE A 1 100 ? -3.708 2.924 10.563 1.00 83.75 100 ILE A N 1
ATOM 846 C CA . ILE A 1 100 ? -4.033 4.334 10.746 1.00 83.75 100 ILE A CA 1
ATOM 847 C C . ILE A 1 100 ? -2.988 4.919 11.689 1.00 83.75 100 ILE A C 1
ATOM 849 O O . ILE A 1 100 ? -2.728 4.369 12.758 1.00 83.75 100 ILE A O 1
ATOM 853 N N . SER A 1 101 ? -2.327 5.995 11.274 1.00 82.00 101 SER A N 1
ATOM 854 C CA . SER A 1 101 ? -1.246 6.616 12.035 1.00 82.00 101 SER A CA 1
ATOM 855 C C . SER A 1 101 ? -1.449 8.116 12.204 1.00 82.00 101 SER A C 1
ATOM 857 O O . SER A 1 101 ? -1.808 8.802 11.252 1.00 82.00 101 SER A O 1
ATOM 859 N N . SER A 1 102 ? -1.187 8.630 13.407 1.00 77.19 102 SER A N 1
ATOM 860 C CA . SER A 1 102 ? -1.192 10.071 13.688 1.00 77.19 102 SER A CA 1
ATOM 861 C C . SER A 1 102 ? 0.082 10.494 14.412 1.00 77.19 102 SER A C 1
ATOM 863 O O . SER A 1 102 ? 0.493 9.907 15.419 1.00 77.19 102 SER A O 1
ATOM 865 N N . SER A 1 103 ? 0.712 11.557 13.905 1.00 74.94 103 SER A N 1
ATOM 866 C CA . SER A 1 103 ? 1.822 12.240 14.578 1.00 74.94 103 SER A CA 1
ATOM 867 C C . SER A 1 103 ? 1.369 13.088 15.766 1.00 74.94 103 SER A C 1
ATOM 869 O O . SER A 1 103 ? 2.199 13.447 16.602 1.00 74.94 103 SER A O 1
ATOM 871 N N . HIS A 1 104 ? 0.078 13.411 15.838 1.00 74.38 104 HIS A N 1
ATOM 872 C CA . HIS A 1 104 ? -0.496 14.317 16.830 1.00 74.38 104 HIS A CA 1
ATOM 873 C C . HIS A 1 104 ? -1.421 13.612 17.833 1.00 74.38 104 HIS A C 1
ATOM 875 O O . HIS A 1 104 ? -1.815 14.245 18.802 1.00 74.38 104 HIS A O 1
ATOM 881 N N . GLY A 1 105 ? -1.691 12.316 17.640 1.00 72.06 105 GLY A N 1
ATOM 882 C CA . GLY A 1 105 ? -2.716 11.565 18.373 1.00 72.06 105 GLY A CA 1
ATOM 883 C C . GLY A 1 105 ? -4.089 11.672 17.706 1.00 72.06 105 GLY A C 1
ATOM 884 O O . GLY A 1 105 ? -4.256 12.469 16.776 1.00 72.06 105 GLY A O 1
ATOM 885 N N . PHE A 1 106 ? -5.034 10.848 18.149 1.00 71.19 106 PHE A N 1
ATOM 886 C CA . PHE A 1 106 ? -6.449 10.943 17.798 1.00 71.19 106 PHE A CA 1
ATOM 887 C C . PHE A 1 106 ? -7.253 11.330 19.054 1.00 71.19 106 PHE A C 1
ATOM 889 O O . PHE A 1 106 ? -6.982 10.801 20.133 1.00 71.19 106 PHE A O 1
ATOM 896 N N . PRO A 1 107 ? -8.235 12.239 18.958 1.00 74.12 107 PRO A N 1
ATOM 897 C CA . PRO A 1 107 ? -9.298 12.349 19.951 1.00 74.12 107 PRO A CA 1
ATOM 898 C C . PRO A 1 107 ? -10.017 11.004 20.131 1.00 74.12 107 PRO A C 1
ATOM 900 O O . PRO A 1 107 ? -10.205 10.266 19.161 1.00 74.12 107 PRO A O 1
ATOM 903 N N . ASP A 1 108 ? -10.471 10.698 21.349 1.00 70.38 108 ASP A N 1
ATOM 904 C CA . ASP A 1 108 ? -11.143 9.421 21.639 1.00 70.38 108 ASP A CA 1
ATOM 905 C C . ASP A 1 108 ? -12.390 9.206 20.756 1.00 70.38 108 ASP A C 1
ATOM 907 O O . ASP A 1 108 ? -12.625 8.099 20.272 1.00 70.38 108 ASP A O 1
ATOM 911 N N . GLU A 1 109 ? -13.146 10.269 20.471 1.00 71.31 109 GLU A N 1
ATOM 912 C CA . GLU A 1 109 ? -14.317 10.244 19.581 1.00 71.31 109 GLU A CA 1
ATOM 913 C C . GLU A 1 109 ? -13.957 9.795 18.153 1.00 71.31 109 GLU A C 1
ATOM 915 O O . GLU A 1 109 ? -14.676 9.002 17.541 1.00 71.31 109 GLU A O 1
ATOM 920 N N . GLU A 1 110 ? -12.811 10.244 17.631 1.00 74.31 110 GLU A N 1
ATOM 921 C CA . GLU A 1 110 ? -12.330 9.832 16.311 1.00 74.31 110 GLU A CA 1
ATOM 922 C C . GLU A 1 110 ? -11.922 8.358 16.308 1.00 74.31 110 GLU A C 1
ATOM 924 O O . GLU A 1 110 ? -12.279 7.625 15.384 1.00 74.31 110 GLU A O 1
ATOM 929 N N . VAL A 1 111 ? -11.233 7.892 17.355 1.00 74.44 111 VAL A N 1
ATOM 930 C CA . VAL A 1 111 ? -10.867 6.473 17.499 1.00 74.44 111 VAL A CA 1
ATOM 931 C C . VAL A 1 111 ? -12.112 5.588 17.523 1.00 74.44 111 VAL A C 1
ATOM 933 O O . VAL A 1 111 ? -12.136 4.561 16.844 1.00 74.44 111 VAL A O 1
ATOM 936 N N . ILE A 1 112 ? -13.155 5.992 18.256 1.00 72.38 112 ILE A N 1
ATOM 937 C CA . ILE A 1 112 ? -14.436 5.276 18.294 1.00 72.38 112 ILE A CA 1
ATOM 938 C C . ILE A 1 112 ? -15.048 5.230 16.892 1.00 72.38 112 ILE A C 1
ATOM 940 O O . ILE A 1 112 ? -15.351 4.144 16.404 1.00 72.38 112 ILE A O 1
ATOM 944 N N . SER A 1 113 ? -15.130 6.371 16.199 1.00 73.31 113 SER A N 1
ATOM 945 C CA . SER A 1 113 ? -15.684 6.424 14.839 1.00 73.31 113 SER A CA 1
ATOM 946 C C . SER A 1 113 ? -14.927 5.539 13.840 1.00 73.31 113 SER A C 1
ATOM 948 O O . SER A 1 113 ? -15.535 4.909 12.975 1.00 73.31 113 SER A O 1
ATOM 950 N N . ILE A 1 114 ? -13.600 5.442 13.983 1.00 74.75 114 ILE A N 1
ATOM 951 C CA . ILE A 1 114 ? -12.755 4.550 13.190 1.00 74.75 114 ILE A CA 1
ATOM 952 C C . ILE A 1 114 ? -13.142 3.103 13.487 1.00 74.75 114 ILE A C 1
ATOM 954 O O . ILE A 1 114 ? -13.434 2.359 12.561 1.00 74.75 114 ILE A O 1
ATOM 958 N N . ILE A 1 115 ? -13.166 2.696 14.757 1.00 73.81 115 ILE A N 1
ATOM 959 C CA . ILE A 1 115 ? -13.446 1.308 15.158 1.00 73.81 115 ILE A CA 1
ATOM 960 C C . ILE A 1 115 ? -14.854 0.868 14.735 1.00 73.81 115 ILE A C 1
ATOM 962 O O . ILE A 1 115 ? -15.041 -0.274 14.316 1.00 73.81 115 ILE A O 1
ATOM 966 N N . GLU A 1 116 ? -15.835 1.764 14.825 1.00 73.06 116 GLU A N 1
ATOM 967 C CA . GLU A 1 116 ? -17.231 1.487 14.482 1.00 73.06 116 GLU A CA 1
ATOM 968 C C . GLU A 1 116 ? -17.507 1.508 12.971 1.00 73.06 116 GLU A C 1
ATOM 970 O O . GLU A 1 116 ? -18.584 1.093 12.538 1.00 73.06 116 GLU A O 1
ATOM 975 N N . CYS A 1 117 ? -16.546 1.938 12.148 1.00 73.94 117 CYS A N 1
ATOM 976 C CA . CYS A 1 117 ? -16.729 2.025 10.706 1.00 73.94 117 CYS A CA 1
ATOM 977 C C . CYS A 1 117 ? -16.952 0.637 10.080 1.00 73.94 117 CYS A C 1
ATOM 979 O O . CYS A 1 117 ? -16.078 -0.236 10.099 1.00 73.94 117 CYS A O 1
ATOM 981 N N . ASP A 1 118 ? -18.114 0.451 9.446 1.00 73.19 118 ASP A N 1
ATOM 982 C CA . ASP A 1 118 ? -18.532 -0.826 8.853 1.00 73.19 118 ASP A CA 1
ATOM 983 C C . ASP A 1 118 ? -17.531 -1.395 7.847 1.00 73.19 118 ASP A C 1
ATOM 985 O O . ASP A 1 118 ? -17.408 -2.614 7.706 1.00 73.19 118 ASP A O 1
ATOM 989 N N . ILE A 1 119 ? -16.784 -0.525 7.166 1.00 71.38 119 ILE A N 1
ATOM 990 C CA . ILE A 1 119 ? -15.823 -0.936 6.144 1.00 71.38 119 ILE A CA 1
ATOM 991 C C . ILE A 1 119 ? -14.661 -1.751 6.724 1.00 71.38 119 ILE A C 1
ATOM 993 O O . ILE A 1 119 ? -14.060 -2.556 6.015 1.00 71.38 119 ILE A O 1
ATOM 997 N N . PHE A 1 120 ? -14.374 -1.605 8.020 1.00 75.44 120 PHE A N 1
ATOM 998 C CA . PHE A 1 120 ? -13.288 -2.321 8.686 1.00 75.44 120 PHE A CA 1
ATOM 999 C C . PHE A 1 120 ? -13.704 -3.682 9.241 1.00 75.44 120 PHE A C 1
ATOM 1001 O O . PHE A 1 120 ? -12.832 -4.491 9.556 1.00 75.44 120 PHE A O 1
ATOM 1008 N N . LYS A 1 121 ? -15.008 -3.993 9.285 1.00 70.38 121 LYS A N 1
ATOM 1009 C CA . LYS A 1 121 ? -15.519 -5.299 9.742 1.00 70.38 121 LYS A CA 1
ATOM 1010 C C . LYS A 1 121 ? -14.999 -6.471 8.904 1.00 70.38 121 LYS A C 1
ATOM 1012 O O . LYS A 1 121 ? -14.937 -7.593 9.397 1.00 70.38 121 LYS A O 1
ATOM 1017 N N . TYR A 1 122 ? -14.623 -6.205 7.654 1.00 75.12 122 TYR A N 1
ATOM 1018 C CA . TYR A 1 122 ? -14.135 -7.203 6.700 1.00 75.12 122 TYR A CA 1
ATOM 1019 C C . TYR A 1 122 ? -12.605 -7.318 6.654 1.00 75.12 122 TYR A C 1
ATOM 1021 O O . TYR A 1 122 ? -12.076 -8.154 5.923 1.00 75.12 122 TYR A O 1
ATOM 1029 N N . LEU A 1 123 ? -11.878 -6.497 7.419 1.00 78.69 123 LEU A N 1
ATOM 1030 C CA . LEU A 1 123 ? -10.421 -6.563 7.472 1.00 78.69 123 LEU A CA 1
ATOM 1031 C C . LEU A 1 123 ? -9.961 -7.728 8.347 1.00 78.69 123 LEU A C 1
ATOM 1033 O O . LEU A 1 123 ? -10.570 -8.069 9.353 1.00 78.69 123 LEU A O 1
ATOM 1037 N N . HIS A 1 124 ? -8.812 -8.304 8.013 1.00 82.75 124 HIS A N 1
ATOM 1038 C CA . HIS A 1 124 ? -8.116 -9.228 8.906 1.00 82.75 124 HIS A CA 1
ATOM 1039 C C . HIS A 1 124 ? -7.473 -8.490 10.084 1.00 82.75 124 HIS A C 1
ATOM 1041 O O . HIS A 1 124 ? -7.347 -9.045 11.179 1.00 82.75 124 HIS A O 1
ATOM 1047 N N . CYS A 1 125 ? -7.006 -7.262 9.839 1.00 81.50 125 CYS A N 1
ATOM 1048 C CA . CYS A 1 125 ? -6.238 -6.498 10.809 1.00 81.50 125 CYS A CA 1
ATOM 1049 C C . CYS A 1 125 ? -6.499 -4.992 10.695 1.00 81.50 125 CYS A C 1
ATOM 1051 O O . CYS A 1 125 ? -6.330 -4.406 9.625 1.00 81.50 125 CYS A O 1
ATOM 1053 N N . LEU A 1 126 ? -6.824 -4.352 11.815 1.00 83.31 126 LEU A N 1
ATOM 1054 C CA . LEU A 1 126 ? -6.784 -2.898 11.958 1.00 83.31 126 LEU A CA 1
ATOM 1055 C C . LEU A 1 126 ? -5.732 -2.542 13.008 1.00 83.31 126 LEU A C 1
ATOM 1057 O O . LEU A 1 126 ? -5.768 -3.052 14.130 1.00 83.31 126 LEU A O 1
ATOM 1061 N N . ILE A 1 127 ? -4.790 -1.680 12.627 1.00 83.56 127 ILE A N 1
ATOM 1062 C CA . ILE A 1 127 ? -3.742 -1.174 13.508 1.00 83.56 127 ILE A CA 1
ATOM 1063 C C . ILE A 1 127 ? -3.878 0.336 13.626 1.00 83.56 127 ILE A C 1
ATOM 1065 O O . ILE A 1 127 ? -3.764 1.041 12.627 1.00 83.56 127 ILE A O 1
ATOM 1069 N N . ILE A 1 128 ? -4.030 0.839 14.847 1.00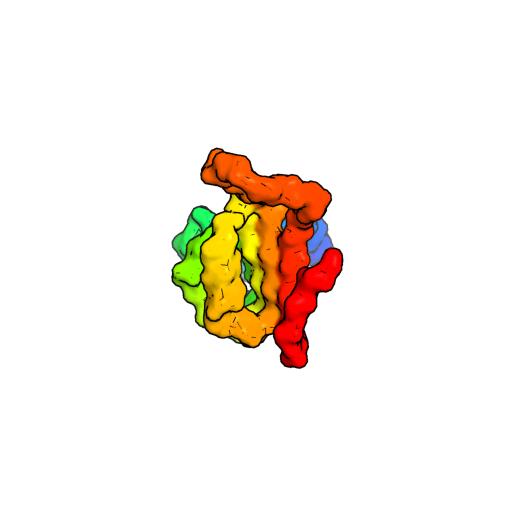 77.81 128 ILE A N 1
ATOM 1070 C CA . ILE A 1 128 ? -3.973 2.276 15.139 1.00 77.81 128 ILE A CA 1
ATOM 1071 C C . ILE A 1 128 ? -2.629 2.564 15.815 1.00 77.81 128 ILE A C 1
ATOM 1073 O O . ILE A 1 128 ? -2.245 1.877 16.762 1.00 77.81 128 ILE A O 1
ATOM 1077 N N . LYS A 1 129 ? -1.872 3.528 15.281 1.00 78.38 129 LYS A N 1
ATOM 1078 C CA . LYS A 1 129 ? -0.554 3.942 15.782 1.00 78.38 129 LYS A CA 1
ATOM 1079 C C . LYS A 1 129 ? -0.557 5.426 16.128 1.00 78.38 129 LYS A C 1
ATOM 1081 O O . LYS A 1 129 ? -0.736 6.272 15.255 1.00 78.38 129 LYS A O 1
ATOM 1086 N N . GLU A 1 130 ? -0.250 5.739 17.378 1.00 68.06 130 GLU A N 1
ATOM 1087 C CA . GLU A 1 130 ? -0.133 7.113 17.863 1.00 68.06 130 GLU A CA 1
ATOM 1088 C C . GLU A 1 130 ? 1.289 7.397 18.337 1.00 68.06 130 GLU A C 1
ATOM 1090 O O . GLU A 1 130 ? 1.879 6.610 19.080 1.00 68.06 130 GLU A O 1
ATOM 1095 N N . ASN A 1 131 ? 1.839 8.538 17.917 1.00 59.47 131 ASN A N 1
ATOM 1096 C CA . ASN A 1 131 ? 3.144 8.998 18.398 1.00 59.47 131 ASN A CA 1
ATO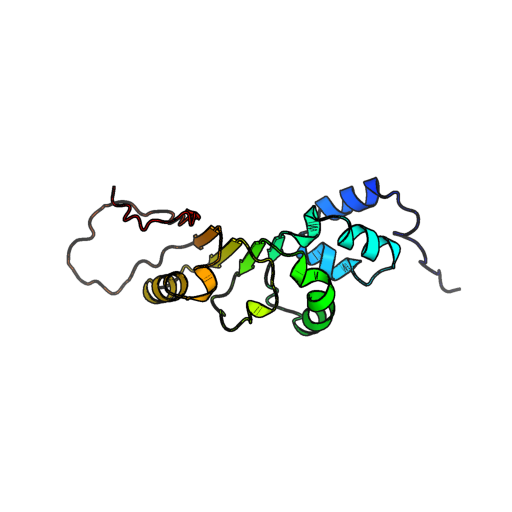M 1097 C C . ASN A 1 131 ? 3.038 9.941 19.610 1.00 59.47 131 ASN A C 1
ATOM 1099 O O . ASN A 1 131 ? 4.022 10.111 20.328 1.00 59.47 131 ASN A O 1
ATOM 1103 N N . LYS A 1 132 ? 1.872 10.559 19.837 1.00 56.12 132 LYS A N 1
ATOM 1104 C CA . LYS A 1 132 ? 1.579 11.436 20.980 1.00 56.12 132 LYS A CA 1
ATOM 1105 C C . LYS A 1 132 ? 0.193 11.114 21.529 1.00 56.12 132 LYS A C 1
ATOM 1107 O O . LYS A 1 132 ? -0.715 10.851 20.753 1.00 56.12 132 LYS A O 1
ATOM 1112 N N . ILE A 1 133 ? 0.062 11.155 22.851 1.00 52.00 133 ILE A N 1
ATOM 1113 C CA . ILE A 1 133 ? -1.203 10.965 23.566 1.00 52.00 133 ILE A CA 1
ATOM 1114 C C . ILE A 1 133 ? -1.773 12.357 23.839 1.00 52.00 133 ILE A C 1
ATOM 1116 O O . ILE A 1 133 ? -1.058 13.209 24.372 1.00 52.00 133 ILE A O 1
ATOM 1120 N N . PHE A 1 134 ? -3.030 12.600 23.466 1.00 48.44 134 PHE A N 1
ATOM 1121 C CA . PHE A 1 134 ? -3.753 13.783 23.922 1.00 48.44 134 PHE A CA 1
ATOM 1122 C C . PHE A 1 134 ? -3.974 13.646 25.434 1.00 48.44 134 PHE A C 1
ATOM 1124 O O . PHE A 1 134 ? -4.768 12.826 25.881 1.00 48.44 134 PHE A O 1
ATOM 1131 N N . SER A 1 135 ? -3.240 14.416 26.238 1.00 43.09 135 SER A N 1
ATOM 1132 C CA . SER A 1 135 ? -3.633 14.661 27.623 1.00 43.09 135 SER A CA 1
ATOM 1133 C C . SER A 1 135 ? -4.704 15.741 27.596 1.00 43.09 135 SER A C 1
ATOM 1135 O O . SER A 1 135 ? -4.416 16.885 27.233 1.00 43.09 135 SER A O 1
ATOM 1137 N N . ASP A 1 136 ? -5.930 15.370 27.931 1.00 40.62 136 ASP A N 1
ATOM 1138 C CA . ASP A 1 136 ? -7.043 16.298 28.044 1.00 40.62 136 ASP A CA 1
ATOM 1139 C C . ASP A 1 136 ? -6.702 17.366 29.102 1.00 40.62 136 ASP A C 1
ATOM 1141 O O . ASP A 1 136 ? -6.551 17.067 30.284 1.00 40.62 136 ASP A O 1
ATOM 1145 N N . THR A 1 137 ? -6.492 18.620 28.693 1.00 40.88 137 THR A N 1
ATOM 1146 C CA . THR A 1 137 ? -6.123 19.720 29.608 1.00 40.88 137 THR A CA 1
ATOM 1147 C C . THR A 1 137 ? -7.337 20.353 30.291 1.00 40.88 137 THR A C 1
ATOM 1149 O O . THR A 1 137 ? -7.214 21.409 30.910 1.00 40.88 137 THR A O 1
ATOM 1152 N N . ARG A 1 138 ? -8.523 19.736 30.181 1.00 38.34 138 ARG A N 1
ATOM 1153 C CA . ARG A 1 138 ? -9.792 20.285 30.685 1.00 38.34 138 ARG A CA 1
ATOM 1154 C C . ARG A 1 138 ? -10.408 19.551 31.873 1.00 38.34 138 ARG A C 1
ATOM 1156 O O . ARG A 1 138 ? -11.461 19.981 32.339 1.00 38.34 138 ARG A O 1
ATOM 1163 N N . SER A 1 139 ? -9.778 18.516 32.425 1.00 39.84 139 SER A N 1
ATOM 1164 C CA . SER A 1 139 ? -10.261 17.931 33.679 1.00 39.84 139 SER A CA 1
ATOM 1165 C C . SER A 1 139 ? -9.669 18.679 34.878 1.00 39.84 139 SER A C 1
ATOM 1167 O O . SER A 1 139 ? -8.622 18.304 35.405 1.00 39.84 139 SER A O 1
ATOM 1169 N N . ASN A 1 140 ? -10.348 19.746 35.308 1.00 35.44 140 ASN A N 1
ATOM 1170 C CA . ASN A 1 140 ? -10.212 20.232 36.678 1.00 35.44 140 ASN A CA 1
ATOM 1171 C C . ASN A 1 140 ? -10.654 19.106 37.624 1.00 35.44 140 ASN A C 1
ATOM 1173 O O . ASN A 1 140 ? -11.784 18.635 37.532 1.00 35.44 140 ASN A O 1
ATOM 1177 N N . ASP A 1 141 ? -9.736 18.685 38.489 1.00 38.72 141 ASP A N 1
ATOM 1178 C CA . ASP A 1 141 ? -9.952 17.928 39.719 1.00 38.72 141 ASP A CA 1
ATOM 1179 C C . ASP A 1 141 ? -11.017 16.824 39.682 1.00 38.72 141 ASP A C 1
ATOM 1181 O O . ASP A 1 141 ? -12.149 16.981 40.132 1.00 38.72 141 ASP A O 1
ATOM 1185 N N . SER A 1 142 ? -10.609 15.630 39.258 1.00 34.59 142 SER A N 1
ATOM 1186 C CA . SER A 1 142 ? -10.786 14.431 40.087 1.00 34.59 142 SER A CA 1
ATOM 1187 C C . SER A 1 142 ? -10.136 13.222 39.424 1.00 34.59 142 SER A C 1
ATOM 1189 O O . SER A 1 142 ? -10.570 12.731 38.391 1.00 34.59 142 SER A O 1
ATOM 1191 N N . ILE A 1 143 ? -9.114 12.697 40.104 1.00 35.38 143 ILE A N 1
ATOM 1192 C CA . ILE A 1 143 ? -8.591 11.346 39.904 1.00 35.38 143 ILE A CA 1
ATOM 1193 C C . ILE A 1 143 ? -7.888 11.181 38.545 1.00 35.38 143 ILE A C 1
ATOM 1195 O O . ILE A 1 143 ? -8.316 10.433 37.668 1.00 35.38 143 ILE A O 1
ATOM 1199 N N . ILE A 1 144 ? -6.705 11.791 38.428 1.00 33.38 144 ILE A N 1
ATOM 1200 C CA . ILE A 1 144 ? -5.633 11.187 37.630 1.00 33.38 144 ILE A CA 1
ATOM 1201 C C . ILE A 1 144 ? -5.306 9.864 38.331 1.00 33.38 144 ILE A C 1
ATOM 1203 O O . ILE A 1 144 ? -4.493 9.803 39.250 1.00 33.38 144 ILE A O 1
ATOM 1207 N N . LYS A 1 145 ? -6.028 8.799 37.971 1.00 32.41 145 LYS A N 1
ATOM 1208 C CA . LYS A 1 145 ? -5.613 7.439 38.300 1.00 32.41 145 LYS A CA 1
ATOM 1209 C C . LYS A 1 145 ? -4.329 7.211 37.520 1.00 32.41 145 LYS A C 1
ATOM 121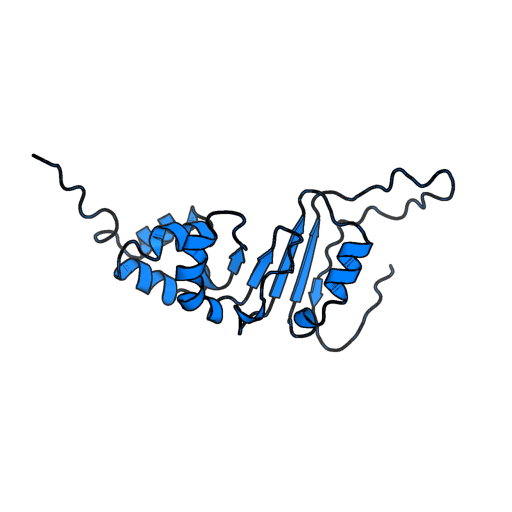1 O O . LYS A 1 145 ? -4.350 7.185 36.293 1.00 32.41 145 LYS A O 1
ATOM 1216 N N . GLU A 1 146 ? -3.242 7.052 38.261 1.00 29.38 146 GLU A N 1
ATOM 1217 C CA . GLU A 1 146 ? -1.892 6.665 37.840 1.00 29.38 146 GLU A CA 1
ATOM 1218 C C . GLU A 1 146 ? -1.836 5.275 37.170 1.00 29.38 146 GLU A C 1
ATOM 1220 O O . GLU A 1 146 ? -0.915 4.497 37.393 1.00 29.38 146 GLU A O 1
ATOM 1225 N N . ASN A 1 147 ? -2.804 4.933 36.321 1.00 28.89 147 ASN A N 1
ATOM 1226 C CA . ASN A 1 147 ? -2.812 3.690 35.568 1.00 28.89 147 ASN A CA 1
ATOM 1227 C C . ASN A 1 147 ? -2.419 3.971 34.120 1.00 28.89 147 ASN A C 1
ATOM 1229 O O . ASN A 1 147 ? -3.250 4.073 33.225 1.00 28.89 147 ASN A O 1
ATOM 1233 N N . ASN A 1 148 ? -1.099 4.037 33.948 1.00 33.28 148 ASN A N 1
ATOM 1234 C CA . ASN A 1 148 ? -0.366 3.529 32.794 1.00 33.28 148 ASN A CA 1
ATOM 1235 C C . ASN A 1 148 ? -0.738 4.135 31.440 1.00 33.28 148 ASN A C 1
ATOM 1237 O O . ASN A 1 148 ? -1.599 3.667 30.710 1.00 33.28 148 ASN A O 1
ATOM 1241 N N . ILE A 1 149 ? 0.037 5.154 31.085 1.00 32.88 149 ILE A N 1
ATOM 1242 C CA . ILE A 1 149 ? 0.157 5.794 29.777 1.00 32.88 149 ILE A CA 1
ATOM 1243 C C . ILE A 1 149 ? 0.523 4.725 28.728 1.00 32.88 149 ILE A C 1
ATOM 1245 O O . ILE A 1 149 ? 1.688 4.448 28.441 1.00 32.88 149 ILE A O 1
ATOM 1249 N N . PHE A 1 150 ? -0.501 4.065 28.191 1.00 36.72 150 PHE A N 1
ATOM 1250 C CA . PHE A 1 150 ? -0.393 3.082 27.125 1.00 36.72 150 PHE A CA 1
ATOM 1251 C C . PHE A 1 150 ? 0.152 3.758 25.860 1.00 36.72 150 PHE A C 1
ATOM 1253 O O . PHE A 1 150 ? -0.473 4.660 25.308 1.00 36.72 150 PHE A O 1
ATOM 1260 N N . LYS A 1 151 ? 1.247 3.231 25.297 1.00 34.84 151 LYS A N 1
ATOM 1261 C CA . LYS A 1 151 ? 1.341 3.150 23.832 1.00 34.84 151 LYS A CA 1
ATOM 1262 C C . LYS A 1 151 ? 0.161 2.280 23.398 1.00 34.84 151 LYS A C 1
ATOM 1264 O O . LYS A 1 151 ? 0.259 1.056 23.471 1.00 34.84 151 LYS A O 1
ATOM 1269 N N . LYS A 1 152 ? -0.969 2.886 23.030 1.00 40.81 152 LYS A N 1
ATOM 1270 C CA . LYS A 1 152 ? -2.157 2.166 22.561 1.00 40.81 152 LYS A CA 1
ATOM 1271 C C . LYS A 1 152 ? -1.847 1.538 21.195 1.00 40.81 152 LYS A C 1
ATOM 1273 O O . LYS A 1 152 ? -2.115 2.108 20.146 1.00 40.81 152 LYS A O 1
ATOM 1278 N N . PHE A 1 153 ? -1.224 0.362 21.204 1.00 35.12 153 PHE A N 1
ATOM 1279 C CA . PHE A 1 153 ? -1.198 -0.529 20.052 1.00 35.12 153 PHE A CA 1
ATOM 1280 C C . PHE A 1 153 ? -2.495 -1.330 20.062 1.00 35.12 153 PHE A C 1
ATOM 1282 O O . PHE A 1 153 ? -2.577 -2.380 20.695 1.00 35.12 153 PHE A O 1
ATOM 1289 N N . PHE A 1 154 ? -3.508 -0.854 19.346 1.00 46.03 154 PHE A N 1
ATOM 1290 C CA . PHE A 1 154 ? -4.643 -1.708 19.024 1.00 46.03 154 PHE A CA 1
ATOM 1291 C C . PHE A 1 154 ? -4.244 -2.566 17.834 1.00 46.03 154 PHE A C 1
ATOM 1293 O O . PHE A 1 154 ? -4.140 -2.066 16.719 1.00 46.03 154 PHE A O 1
ATOM 1300 N N . ILE A 1 155 ? -3.965 -3.845 18.073 1.00 43.25 155 ILE A N 1
ATOM 1301 C CA . ILE A 1 155 ? -3.972 -4.846 17.010 1.00 43.25 155 ILE A CA 1
ATOM 1302 C C . ILE A 1 155 ? -5.313 -5.551 17.129 1.00 43.25 155 ILE A C 1
ATOM 1304 O O . ILE A 1 155 ? -5.447 -6.543 17.845 1.00 43.25 155 ILE A O 1
ATOM 1308 N N . LEU A 1 156 ? -6.313 -5.035 16.422 1.00 44.00 156 LEU A N 1
ATOM 1309 C CA . LEU A 1 156 ? -7.534 -5.791 16.196 1.00 44.00 156 LEU A CA 1
ATOM 1310 C C . LEU A 1 156 ? -7.205 -6.842 15.139 1.00 44.00 156 LEU A C 1
ATOM 1312 O O . LEU A 1 156 ? -7.365 -6.603 13.945 1.00 44.00 156 LEU A O 1
ATOM 1316 N N . LYS A 1 157 ? -6.701 -8.005 15.572 1.00 38.69 157 LYS A N 1
ATOM 1317 C CA . LYS A 1 157 ? -6.860 -9.217 14.767 1.00 38.69 157 LYS A CA 1
ATOM 1318 C C . LYS A 1 157 ? -8.343 -9.526 14.839 1.00 38.69 157 LYS A C 1
ATOM 1320 O O . LYS A 1 157 ? -8.844 -9.752 15.936 1.00 38.69 157 LYS A O 1
ATOM 1325 N N . ILE A 1 158 ? -9.035 -9.525 13.709 1.00 39.53 158 ILE A N 1
ATOM 1326 C CA . ILE A 1 158 ? -10.418 -9.990 13.664 1.00 39.53 158 ILE A CA 1
ATOM 1327 C C . ILE A 1 158 ? -10.375 -11.499 13.379 1.00 39.53 158 ILE A C 1
ATOM 1329 O O . ILE A 1 158 ? -10.297 -11.908 12.223 1.00 39.53 158 ILE A O 1
ATOM 1333 N N . PRO A 1 159 ? -10.434 -12.364 14.408 1.00 34.34 159 PRO A N 1
ATOM 1334 C CA . PRO A 1 159 ? -11.136 -13.623 14.293 1.00 34.34 159 PRO A CA 1
ATOM 1335 C C . PRO A 1 159 ? -12.332 -13.554 15.241 1.00 34.34 159 PRO A C 1
ATOM 1337 O O . PRO A 1 159 ? -12.139 -13.431 16.442 1.00 34.34 159 PRO A O 1
ATOM 1340 N N . TYR A 1 160 ? -13.557 -13.589 14.705 1.00 30.98 160 TYR A N 1
ATOM 1341 C CA . TYR A 1 160 ? -14.813 -13.871 15.422 1.00 30.98 160 TYR A CA 1
ATOM 1342 C C . TYR A 1 160 ? -14.731 -13.886 16.968 1.00 30.98 160 TYR A C 1
ATOM 1344 O O . TYR A 1 160 ? -14.740 -14.961 17.564 1.00 30.98 160 TYR A O 1
ATOM 1352 N N . LYS A 1 161 ? -14.628 -12.715 17.616 1.00 26.20 161 LYS A N 1
ATOM 1353 C CA . LYS A 1 161 ? -15.067 -12.413 18.995 1.00 26.20 161 LYS A CA 1
ATOM 1354 C C . LYS A 1 161 ? -14.503 -11.069 19.453 1.00 26.20 161 LYS A C 1
ATOM 1356 O O . LYS A 1 161 ? -13.294 -10.876 19.521 1.00 26.20 161 LYS A O 1
ATOM 1361 N N . LEU A 1 162 ? -15.425 -10.181 19.823 1.00 37.53 162 LEU A N 1
ATOM 1362 C CA . LEU A 1 162 ? -15.201 -9.082 20.760 1.00 37.53 162 LEU A CA 1
ATOM 1363 C C . LEU A 1 162 ? -14.312 -9.539 21.918 1.00 37.53 162 LEU A C 1
ATOM 1365 O O . LEU A 1 162 ? -14.633 -10.537 22.563 1.00 37.53 162 LEU A O 1
ATOM 1369 N N . PHE A 1 163 ? -13.276 -8.768 22.236 1.00 26.31 163 PHE A N 1
ATOM 1370 C CA . PHE A 1 163 ? -12.683 -8.809 23.564 1.00 26.31 163 PHE A CA 1
ATOM 1371 C C . PHE A 1 163 ? -12.392 -7.400 24.070 1.00 26.31 163 PHE A C 1
ATOM 1373 O O . PHE A 1 163 ? -11.542 -6.685 23.544 1.00 26.31 163 PHE A O 1
ATOM 1380 N N . ASN A 1 164 ? -13.108 -7.060 25.146 1.00 36.44 164 ASN A N 1
ATOM 1381 C CA . ASN A 1 164 ? -12.579 -6.267 26.246 1.00 36.44 164 ASN A CA 1
ATOM 1382 C C . ASN A 1 164 ? -11.163 -6.747 26.569 1.00 36.44 164 ASN A C 1
ATOM 1384 O O . ASN A 1 164 ? -10.967 -7.938 26.811 1.00 36.44 164 ASN A O 1
ATOM 1388 N N . ILE A 1 165 ? -10.209 -5.828 26.649 1.00 26.88 165 ILE A N 1
ATOM 1389 C CA . ILE A 1 165 ? -8.941 -6.085 27.327 1.00 26.88 165 ILE A CA 1
ATOM 1390 C C . ILE A 1 165 ? -8.745 -4.953 28.334 1.00 26.88 165 ILE A C 1
ATOM 1392 O O . ILE A 1 165 ? -8.136 -3.928 28.049 1.00 26.88 165 ILE A O 1
ATOM 1396 N N . TYR A 1 166 ? -9.346 -5.157 29.506 1.00 29.45 166 TYR A N 1
ATOM 1397 C CA . TYR A 1 166 ? -8.820 -4.658 30.769 1.00 29.45 166 TYR A CA 1
ATOM 1398 C C . TYR A 1 166 ? -7.746 -5.647 31.217 1.00 29.45 166 TYR A C 1
ATOM 1400 O O . TYR A 1 166 ? -8.041 -6.838 31.286 1.00 29.45 166 TYR A O 1
ATOM 1408 N N . HIS A 1 167 ? -6.545 -5.157 31.511 1.00 28.67 167 HIS A N 1
ATOM 1409 C CA . HIS A 1 167 ? -5.721 -5.570 32.649 1.00 28.67 167 HIS A CA 1
ATOM 1410 C C . HIS A 1 167 ? -4.572 -4.579 32.829 1.00 28.67 167 HIS A C 1
ATOM 1412 O O . HIS A 1 167 ? -3.895 -4.271 31.824 1.00 28.67 167 HIS A O 1
#

pLDDT: mean 71.77, std 21.29, range [26.2, 93.25]